Protein AF-A0A2R6FKZ3-F1 (afdb_monomer_lite)

Radius of gyration: 14.24 Å; chains: 1; bounding box: 32×10×42 Å

Sequence (60 aa):
MTRLDDSAKRRVIALLALAIAALVGRAVAGSAGAPPIVARALYLLALGSLVATVLVVATE

Structure (mmCIF, N/CA/C/O backbone):
data_AF-A0A2R6FKZ3-F1
#
_entry.id   AF-A0A2R6FKZ3-F1
#
loop_
_atom_site.group_PDB
_atom_site.id
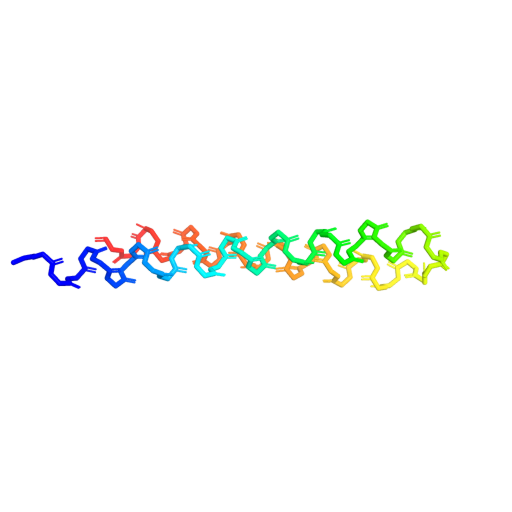_atom_site.type_symbol
_atom_site.label_atom_id
_atom_site.label_alt_id
_atom_site.label_comp_id
_atom_site.label_asym_id
_atom_site.label_entity_id
_atom_site.label_seq_id
_atom_site.pdbx_PDB_ins_code
_atom_site.Cartn_x
_atom_site.Cartn_y
_atom_site.Cartn_z
_atom_site.occupancy
_atom_site.B_iso_or_equiv
_atom_site.auth_seq_id
_atom_site.auth_comp_id
_atom_site.auth_asym_id
_atom_site.auth_atom_id
_atom_site.pdbx_PDB_model_num
ATOM 1 N N . MET A 1 1 ? -13.127 2.021 27.289 1.00 50.97 1 MET A N 1
ATOM 2 C CA . MET A 1 1 ? -13.320 2.311 25.851 1.00 50.97 1 MET A CA 1
ATOM 3 C C . MET A 1 1 ? -12.047 2.775 25.136 1.00 50.97 1 MET A C 1
ATOM 5 O O . MET A 1 1 ? -12.044 2.753 23.926 1.00 50.97 1 MET A O 1
ATOM 9 N N . THR A 1 2 ? -10.929 3.056 25.816 1.00 57.91 2 THR A N 1
ATOM 10 C CA . THR A 1 2 ? -9.713 3.638 25.201 1.00 57.91 2 THR A CA 1
ATOM 11 C C . THR A 1 2 ? -8.810 2.684 24.401 1.00 57.91 2 THR A C 1
ATOM 13 O O . THR A 1 2 ? -8.005 3.139 23.599 1.00 57.91 2 THR A O 1
ATOM 16 N N . ARG A 1 3 ? -8.897 1.359 24.603 1.00 56.78 3 ARG A N 1
ATOM 17 C CA . ARG A 1 3 ? -7.987 0.394 23.944 1.00 56.78 3 ARG A CA 1
ATOM 18 C C . ARG A 1 3 ? -8.313 0.113 22.473 1.00 56.78 3 ARG A C 1
ATOM 20 O O . ARG A 1 3 ? -7.409 -0.256 21.730 1.00 56.78 3 ARG A O 1
ATOM 27 N N . LEU A 1 4 ? -9.580 0.235 22.073 1.00 59.28 4 LEU A N 1
ATOM 28 C CA . LEU A 1 4 ? -9.990 0.014 20.680 1.00 59.28 4 LEU A CA 1
ATOM 29 C C . LEU A 1 4 ? -9.531 1.187 19.802 1.00 59.28 4 LEU A C 1
ATOM 31 O O . LEU A 1 4 ? -8.885 0.953 18.783 1.00 59.28 4 LEU A O 1
ATOM 35 N N . ASP A 1 5 ? -9.699 2.421 20.289 1.00 61.88 5 ASP A N 1
ATOM 36 C CA . ASP A 1 5 ? -9.236 3.645 19.619 1.00 61.88 5 ASP A CA 1
ATOM 37 C C . ASP A 1 5 ? -7.727 3.637 19.319 1.00 61.88 5 ASP A C 1
ATOM 39 O O . ASP A 1 5 ? -7.292 4.061 18.246 1.00 61.88 5 ASP A O 1
ATOM 43 N N . ASP A 1 6 ? -6.908 3.130 20.247 1.00 73.94 6 ASP A N 1
ATOM 44 C CA . ASP A 1 6 ? -5.455 3.029 20.052 1.00 73.94 6 ASP A CA 1
ATOM 45 C C . ASP A 1 6 ? -5.078 2.003 18.971 1.00 73.94 6 ASP A C 1
ATOM 47 O O . ASP A 1 6 ? -4.142 2.218 18.195 1.00 73.94 6 ASP A O 1
ATOM 51 N N . SER A 1 7 ? -5.819 0.894 18.886 1.00 76.12 7 SER A N 1
ATOM 52 C CA . SER A 1 7 ? -5.606 -0.148 17.874 1.00 76.12 7 SER A CA 1
ATOM 53 C C . SER A 1 7 ? -6.003 0.340 16.477 1.00 76.12 7 SER A C 1
ATOM 55 O O . SER A 1 7 ? -5.240 0.166 15.520 1.00 76.12 7 SER A O 1
ATOM 57 N N . ALA A 1 8 ? -7.151 1.018 16.369 1.00 75.50 8 ALA A N 1
ATOM 58 C CA . ALA A 1 8 ? -7.635 1.621 15.131 1.00 75.50 8 ALA A CA 1
ATOM 59 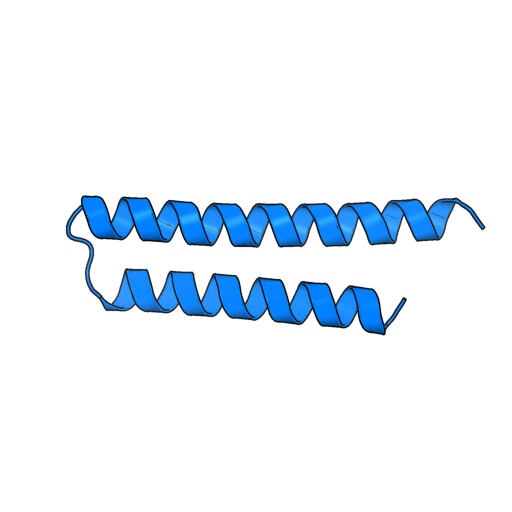C C . ALA A 1 8 ? -6.657 2.683 14.609 1.00 75.50 8 ALA A C 1
ATOM 61 O O . ALA A 1 8 ? -6.205 2.609 13.462 1.00 75.50 8 ALA A O 1
ATOM 62 N N . LYS A 1 9 ? -6.213 3.606 15.476 1.00 76.62 9 LYS A N 1
ATOM 63 C CA . LYS A 1 9 ? -5.195 4.611 15.126 1.00 76.62 9 LYS A CA 1
ATOM 64 C C . LYS A 1 9 ? -3.892 3.975 14.652 1.00 76.62 9 LYS A C 1
ATOM 66 O O . LYS A 1 9 ? -3.348 4.398 13.634 1.00 76.62 9 LYS A O 1
ATOM 71 N N . ARG A 1 10 ? -3.396 2.935 15.334 1.00 80.12 10 ARG A N 1
ATOM 72 C CA . ARG A 1 10 ? -2.177 2.219 14.911 1.00 80.12 10 ARG A CA 1
ATOM 73 C C . ARG A 1 10 ? -2.320 1.573 13.537 1.00 80.12 10 ARG A C 1
ATOM 75 O O . ARG A 1 10 ? -1.378 1.644 12.750 1.00 80.12 10 ARG A O 1
ATOM 82 N N . ARG A 1 11 ? -3.473 0.966 13.235 1.00 77.56 11 ARG A N 1
ATOM 83 C CA . ARG A 1 11 ? -3.754 0.373 11.915 1.00 77.56 11 ARG A CA 1
ATOM 84 C C . ARG A 1 11 ? -3.767 1.429 10.818 1.00 77.56 11 ARG A C 1
ATOM 86 O O . ARG A 1 11 ? -3.110 1.238 9.800 1.00 77.56 11 ARG A O 1
ATOM 93 N N . VAL A 1 12 ? -4.439 2.556 11.051 1.00 79.94 12 VAL A N 1
ATOM 94 C CA . VAL A 1 12 ? -4.477 3.676 10.100 1.00 79.94 12 VAL A CA 1
ATOM 95 C C . VAL A 1 12 ? -3.072 4.219 9.844 1.00 79.94 12 VAL A C 1
ATOM 97 O O . VAL A 1 12 ? -2.678 4.364 8.691 1.00 79.94 12 VAL A O 1
ATOM 100 N N .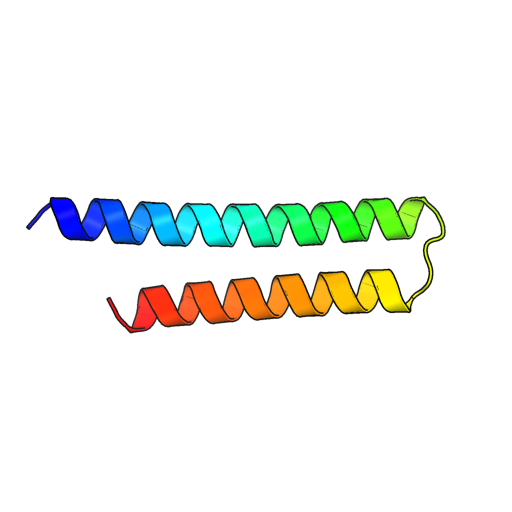 ILE A 1 13 ? -2.275 4.444 10.893 1.00 82.19 13 ILE A N 1
ATOM 101 C CA . ILE A 1 13 ? -0.890 4.925 10.759 1.00 82.19 13 ILE A CA 1
ATOM 102 C C . ILE A 1 13 ? -0.029 3.925 9.974 1.00 82.19 13 ILE A C 1
ATOM 104 O O . ILE A 1 13 ? 0.736 4.336 9.104 1.00 82.19 13 ILE A O 1
ATOM 108 N N . ALA A 1 14 ? -0.160 2.622 10.240 1.00 78.06 14 ALA A N 1
ATOM 109 C CA . ALA A 1 14 ? 0.592 1.590 9.529 1.00 78.06 14 ALA A CA 1
ATOM 110 C C . ALA A 1 14 ? 0.239 1.540 8.031 1.00 78.06 14 ALA A C 1
ATOM 112 O O . ALA A 1 14 ? 1.136 1.472 7.190 1.00 78.06 14 ALA A O 1
ATOM 113 N N . LEU A 1 15 ? -1.050 1.625 7.686 1.00 75.44 15 LEU A N 1
ATOM 114 C CA . LEU A 1 15 ? -1.511 1.650 6.294 1.00 75.44 15 LEU A CA 1
ATOM 115 C C . LEU A 1 15 ? -1.098 2.937 5.568 1.00 75.44 15 LEU A C 1
ATOM 117 O O . LEU A 1 15 ? -0.731 2.894 4.390 1.00 75.44 15 LEU A O 1
ATOM 121 N N . LEU A 1 16 ? -1.095 4.070 6.273 1.00 78.62 16 LEU A N 1
ATOM 122 C CA . LEU A 1 16 ? -0.615 5.342 5.741 1.00 78.62 16 LEU A CA 1
ATOM 123 C C . LEU A 1 16 ? 0.893 5.288 5.461 1.00 78.62 16 LEU A C 1
ATOM 125 O O . LEU A 1 16 ? 1.336 5.666 4.379 1.00 78.62 16 LEU A O 1
ATOM 129 N N . ALA A 1 17 ? 1.679 4.764 6.405 1.00 80.88 17 ALA A N 1
ATOM 130 C CA . ALA A 1 17 ? 3.118 4.583 6.241 1.00 80.88 17 ALA A CA 1
ATOM 131 C C . ALA A 1 17 ? 3.440 3.660 5.055 1.00 80.88 17 ALA A C 1
ATOM 133 O O . ALA A 1 17 ? 4.335 3.964 4.266 1.00 80.88 17 ALA A O 1
ATOM 134 N N . LEU A 1 18 ? 2.673 2.578 4.878 1.00 79.75 18 LEU A N 1
ATOM 135 C CA . LEU A 1 18 ? 2.808 1.672 3.736 1.00 79.75 18 LEU A CA 1
ATOM 136 C C . LEU A 1 18 ? 2.487 2.372 2.405 1.00 79.75 18 LEU A C 1
ATOM 138 O O . LEU A 1 18 ? 3.231 2.222 1.436 1.00 79.75 18 LEU A O 1
ATOM 142 N N . ALA A 1 19 ? 1.417 3.172 2.359 1.00 74.81 19 ALA A N 1
ATOM 143 C CA . ALA A 1 19 ? 1.041 3.937 1.170 1.00 74.81 19 ALA A CA 1
ATOM 144 C C . ALA A 1 19 ? 2.121 4.961 0.784 1.00 74.81 19 ALA A C 1
ATOM 146 O O . ALA A 1 19 ? 2.483 5.071 -0.389 1.00 74.81 19 ALA A O 1
ATOM 147 N N . ILE A 1 20 ? 2.682 5.667 1.771 1.00 81.25 20 ILE A N 1
ATOM 148 C CA . ILE A 1 20 ? 3.787 6.609 1.563 1.00 81.25 20 ILE A CA 1
ATOM 149 C C . ILE A 1 20 ? 5.028 5.864 1.060 1.00 81.25 20 ILE A C 1
ATOM 151 O O . ILE A 1 20 ? 5.615 6.280 0.065 1.00 81.25 20 ILE A O 1
ATOM 155 N N . ALA A 1 21 ? 5.399 4.738 1.678 1.00 77.81 21 ALA A N 1
ATOM 156 C CA . ALA A 1 21 ? 6.534 3.925 1.240 1.00 77.81 21 ALA A CA 1
ATOM 157 C C . ALA A 1 21 ? 6.372 3.433 -0.209 1.00 77.81 21 ALA A C 1
ATOM 159 O O . ALA A 1 21 ? 7.326 3.483 -0.986 1.00 77.81 21 ALA A O 1
ATOM 160 N N . ALA A 1 22 ? 5.162 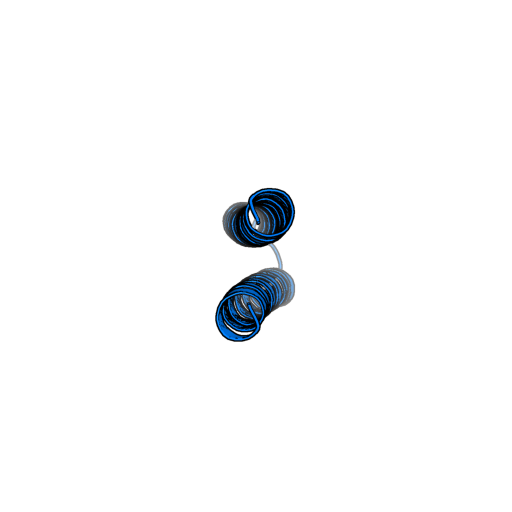3.031 -0.608 1.00 76.44 22 ALA A N 1
ATOM 161 C CA . ALA A 1 22 ? 4.853 2.645 -1.984 1.00 76.44 22 ALA A CA 1
ATOM 162 C C . ALA A 1 22 ? 4.979 3.824 -2.968 1.00 76.44 22 ALA A C 1
ATOM 164 O O . ALA A 1 22 ? 5.532 3.662 -4.059 1.00 76.44 22 ALA A O 1
ATOM 165 N N . LEU A 1 23 ? 4.523 5.024 -2.583 1.00 74.25 23 LEU A N 1
ATOM 166 C CA . LEU A 1 23 ? 4.692 6.244 -3.382 1.00 74.25 23 LEU A CA 1
ATOM 167 C C . LEU A 1 23 ? 6.164 6.643 -3.528 1.00 74.25 23 LEU A C 1
ATOM 169 O O . LEU A 1 23 ? 6.599 6.965 -4.633 1.00 74.25 23 LEU A O 1
ATOM 173 N N . VAL A 1 24 ? 6.933 6.597 -2.438 1.00 81.00 24 VAL A N 1
ATOM 174 C CA . VAL A 1 24 ? 8.375 6.880 -2.450 1.00 81.00 24 VAL A CA 1
ATOM 175 C C . VAL A 1 24 ? 9.095 5.861 -3.326 1.00 81.00 24 V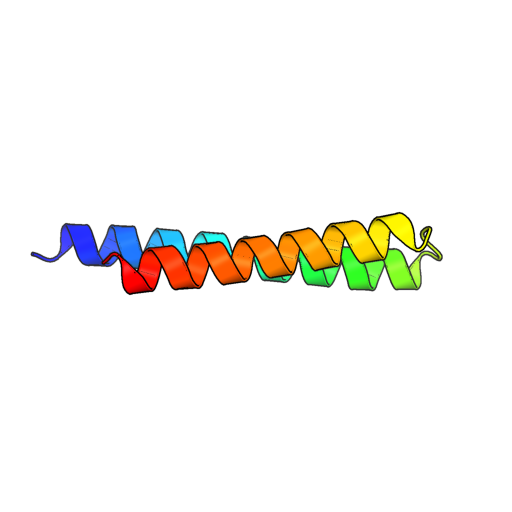AL A C 1
ATOM 177 O O . VAL A 1 24 ? 9.853 6.249 -4.209 1.00 81.00 24 VAL A O 1
ATOM 180 N N . GLY A 1 25 ? 8.785 4.570 -3.176 1.00 73.31 25 GLY A N 1
ATOM 181 C CA . GLY A 1 25 ? 9.302 3.515 -4.046 1.00 73.31 25 GLY A CA 1
ATOM 182 C C . GLY A 1 25 ? 8.998 3.780 -5.521 1.00 73.31 25 GLY A C 1
ATOM 183 O O . GLY A 1 25 ? 9.860 3.570 -6.369 1.00 73.31 25 GLY A O 1
ATOM 184 N N . ARG A 1 26 ? 7.809 4.311 -5.842 1.00 75.81 26 ARG A N 1
ATOM 185 C CA . ARG A 1 26 ? 7.443 4.686 -7.216 1.00 75.81 26 ARG A CA 1
ATOM 186 C C . ARG A 1 26 ? 8.259 5.871 -7.720 1.00 75.81 26 ARG A C 1
ATOM 188 O O . ARG A 1 26 ? 8.701 5.840 -8.864 1.00 75.81 26 ARG A O 1
ATOM 195 N N . ALA A 1 27 ? 8.440 6.904 -6.901 1.00 72.75 27 ALA A N 1
ATOM 196 C CA . ALA A 1 27 ? 9.241 8.072 -7.257 1.00 72.75 27 ALA A CA 1
ATOM 197 C C . ALA A 1 27 ? 10.703 7.676 -7.526 1.00 72.75 27 ALA A C 1
ATOM 199 O O . ALA A 1 27 ? 11.267 8.057 -8.551 1.00 72.75 27 ALA A O 1
ATOM 200 N N . VAL A 1 28 ? 11.269 6.820 -6.668 1.00 78.69 28 VAL A N 1
ATOM 201 C CA . VAL A 1 28 ? 12.619 6.266 -6.831 1.00 78.69 28 VAL A CA 1
ATOM 202 C C . VAL A 1 28 ? 12.704 5.389 -8.084 1.00 78.69 28 VAL A C 1
ATOM 204 O O . VAL A 1 28 ? 13.606 5.572 -8.898 1.00 78.69 28 VAL A O 1
ATOM 207 N N . ALA A 1 29 ? 11.731 4.502 -8.307 1.00 75.25 29 ALA A N 1
ATOM 208 C CA . ALA A 1 29 ? 11.659 3.675 -9.511 1.00 75.25 29 ALA A CA 1
ATOM 209 C C . ALA A 1 29 ? 11.587 4.531 -10.791 1.00 75.25 29 ALA A C 1
ATOM 211 O O . ALA A 1 29 ? 12.288 4.249 -11.759 1.00 75.25 29 ALA A O 1
ATOM 212 N N . GLY A 1 30 ? 10.809 5.617 -10.780 1.00 68.94 30 GLY A N 1
ATOM 213 C CA . GLY A 1 30 ? 10.758 6.587 -11.875 1.00 68.94 30 GLY A CA 1
ATOM 214 C C . GLY A 1 30 ? 12.106 7.265 -12.131 1.00 68.94 30 GLY A C 1
ATOM 215 O O . GLY A 1 30 ? 12.523 7.366 -13.281 1.00 68.94 30 GLY A O 1
ATOM 216 N N . SER A 1 31 ? 12.822 7.662 -11.073 1.00 72.62 31 SER A N 1
ATOM 217 C CA . SER A 1 31 ? 14.159 8.266 -11.199 1.00 72.62 31 SER A CA 1
ATOM 218 C C . SER A 1 31 ? 15.246 7.290 -11.664 1.00 72.62 31 SER A C 1
ATOM 220 O O . SER A 1 31 ? 16.206 7.708 -12.300 1.00 72.62 31 SER A O 1
ATOM 222 N N . ALA A 1 32 ? 15.081 5.992 -11.401 1.00 75.94 32 ALA A N 1
ATOM 223 C CA . ALA A 1 32 ? 16.020 4.944 -11.797 1.00 75.94 32 ALA A CA 1
ATOM 224 C C . ALA A 1 32 ? 15.767 4.386 -13.214 1.00 75.94 32 ALA A C 1
ATOM 226 O O . ALA A 1 32 ? 16.435 3.438 -13.622 1.00 75.94 32 ALA A O 1
ATOM 227 N N . GLY A 1 33 ? 14.793 4.926 -13.960 1.00 73.00 33 GLY A N 1
ATOM 228 C CA . GLY A 1 33 ? 14.417 4.410 -15.283 1.00 73.00 33 GLY A CA 1
ATOM 229 C C . GLY A 1 33 ? 13.713 3.050 -15.233 1.00 73.00 33 GLY A C 1
ATOM 230 O O . GLY A 1 33 ? 13.788 2.275 -16.186 1.00 73.00 33 GLY A O 1
ATOM 231 N N . ALA A 1 34 ? 13.051 2.729 -14.118 1.00 72.31 34 ALA A N 1
ATOM 232 C CA . ALA A 1 34 ? 12.391 1.444 -13.935 1.00 72.31 34 ALA A CA 1
ATOM 233 C C . ALA A 1 34 ? 11.242 1.233 -14.941 1.00 72.31 34 ALA A C 1
ATOM 235 O O . ALA A 1 34 ? 10.566 2.188 -15.340 1.00 72.31 34 ALA A O 1
ATOM 236 N N . PRO A 1 35 ? 10.957 -0.030 -15.310 1.00 77.06 35 PRO A N 1
ATOM 237 C CA . PRO A 1 35 ? 9.907 -0.340 -16.265 1.00 77.06 35 PRO A CA 1
ATOM 238 C C . PRO A 1 35 ? 8.528 0.168 -15.801 1.00 77.06 35 PRO A C 1
ATOM 240 O O . PRO A 1 35 ? 8.203 0.094 -14.610 1.00 77.06 35 PRO A O 1
ATOM 243 N N . PRO A 1 36 ? 7.658 0.606 -16.732 1.00 74.56 36 PRO A N 1
ATOM 244 C CA . PRO A 1 36 ? 6.357 1.209 -16.416 1.00 74.56 36 PRO A CA 1
ATOM 245 C C . PRO A 1 36 ? 5.424 0.272 -15.630 1.00 74.56 36 PRO A C 1
ATOM 247 O O . PRO A 1 36 ? 4.553 0.736 -14.893 1.00 74.56 36 PRO A O 1
ATOM 250 N N . ILE A 1 37 ? 5.636 -1.045 -15.730 1.00 79.31 37 ILE A N 1
ATOM 251 C CA . ILE A 1 37 ? 4.955 -2.065 -14.921 1.00 79.31 37 ILE A CA 1
ATOM 252 C C . ILE A 1 37 ? 5.222 -1.882 -13.423 1.00 79.31 37 ILE A C 1
ATOM 254 O O . ILE A 1 37 ? 4.287 -1.979 -12.633 1.00 79.31 37 ILE A O 1
ATOM 258 N N . VAL A 1 38 ? 6.457 -1.560 -13.025 1.00 75.31 38 VAL A N 1
ATOM 259 C CA . VAL A 1 38 ? 6.834 -1.380 -11.612 1.00 75.31 38 VAL A CA 1
ATOM 260 C C . VAL A 1 38 ? 6.160 -0.133 -11.048 1.00 75.31 38 VAL A C 1
ATOM 262 O O . VAL A 1 38 ? 5.542 -0.180 -9.986 1.00 75.31 38 VAL A O 1
ATOM 265 N N . ALA A 1 39 ? 6.182 0.968 -11.803 1.00 72.69 39 ALA A N 1
ATOM 266 C CA . ALA A 1 39 ? 5.498 2.196 -11.414 1.00 72.69 39 ALA A CA 1
ATOM 267 C C . ALA A 1 39 ? 3.974 2.006 -11.296 1.00 72.69 39 ALA A C 1
ATOM 269 O O . ALA A 1 39 ? 3.350 2.568 -10.393 1.00 72.69 39 ALA A O 1
ATOM 270 N N . ARG A 1 40 ? 3.372 1.199 -12.182 1.00 78.38 40 ARG A N 1
ATOM 271 C CA . ARG A 1 40 ? 1.941 0.866 -12.151 1.00 78.38 40 ARG A CA 1
ATOM 272 C C . ARG A 1 40 ? 1.587 -0.052 -10.982 1.00 78.38 40 ARG A C 1
ATOM 274 O O . ARG A 1 40 ? 0.583 0.195 -10.321 1.00 78.38 40 ARG A O 1
ATOM 281 N N . ALA A 1 41 ? 2.412 -1.057 -10.694 1.00 77.25 41 ALA A N 1
ATOM 282 C CA . ALA A 1 41 ? 2.227 -1.955 -9.556 1.00 77.25 41 ALA A CA 1
ATOM 283 C C . ALA A 1 41 ? 2.290 -1.196 -8.223 1.00 77.25 41 ALA A C 1
ATOM 285 O O . ALA A 1 41 ? 1.402 -1.352 -7.390 1.00 77.25 41 ALA A O 1
ATOM 286 N N . LEU A 1 42 ? 3.270 -0.303 -8.053 1.00 75.81 42 LEU A N 1
ATOM 287 C CA . LEU A 1 42 ? 3.396 0.532 -6.853 1.00 75.81 42 LEU A CA 1
ATOM 288 C C . LEU A 1 42 ? 2.228 1.512 -6.698 1.00 75.81 42 LEU A C 1
ATOM 290 O O . LEU A 1 42 ? 1.773 1.758 -5.583 1.00 75.81 42 LEU A O 1
ATOM 294 N N . TYR A 1 43 ? 1.696 2.032 -7.807 1.00 76.19 43 TYR A N 1
ATOM 295 C CA . TYR A 1 43 ? 0.498 2.868 -7.770 1.00 76.19 43 TYR A CA 1
ATOM 296 C C . TYR A 1 43 ? -0.750 2.084 -7.356 1.00 76.19 43 TYR A C 1
ATOM 298 O O . TYR A 1 43 ? -1.496 2.551 -6.502 1.00 76.19 43 TYR A O 1
ATOM 306 N N . LEU A 1 44 ? -0.957 0.885 -7.912 1.00 79.38 44 LEU A N 1
ATOM 307 C CA . LEU A 1 44 ? -2.056 -0.001 -7.514 1.00 79.38 44 LEU A CA 1
ATOM 308 C C . LEU A 1 44 ? -1.944 -0.422 -6.045 1.00 79.38 44 LEU A C 1
ATOM 310 O O . LEU A 1 44 ? -2.955 -0.460 -5.350 1.00 79.38 44 LEU A O 1
ATOM 314 N N . LEU A 1 45 ? -0.725 -0.675 -5.559 1.00 76.69 45 LEU A N 1
ATOM 315 C CA . LEU A 1 45 ? -0.466 -0.980 -4.153 1.00 76.69 45 LEU A CA 1
ATOM 316 C C . LEU A 1 45 ? -0.837 0.205 -3.247 1.00 76.69 45 LEU A C 1
ATOM 318 O O . LEU A 1 45 ? -1.526 0.020 -2.246 1.00 76.69 45 LEU A O 1
ATOM 322 N N . ALA A 1 46 ? -0.435 1.425 -3.618 1.00 75.00 46 ALA A N 1
ATOM 323 C CA . ALA A 1 46 ? -0.796 2.638 -2.889 1.00 75.00 46 ALA A CA 1
ATOM 324 C C . ALA A 1 46 ? -2.318 2.854 -2.863 1.00 75.00 46 ALA A C 1
ATOM 326 O O . ALA A 1 46 ? -2.873 3.139 -1.805 1.00 75.00 46 ALA A O 1
ATOM 327 N N . LEU A 1 47 ? -2.995 2.654 -4.000 1.00 80.06 47 LEU A N 1
ATOM 328 C CA . LEU A 1 47 ? -4.454 2.736 -4.122 1.00 80.06 47 LEU A CA 1
ATOM 329 C C . LEU A 1 47 ? -5.153 1.699 -3.236 1.00 80.06 47 LEU A C 1
ATOM 331 O O . LEU A 1 47 ? -6.055 2.053 -2.483 1.00 80.06 47 LEU A O 1
ATOM 335 N N . GLY A 1 48 ? -4.697 0.444 -3.267 1.00 78.12 48 GLY A N 1
ATOM 336 C CA . GLY A 1 48 ? -5.214 -0.623 -2.411 1.00 78.12 48 GLY A CA 1
ATOM 337 C C . GLY A 1 48 ? -5.017 -0.332 -0.922 1.00 78.12 48 GLY A C 1
ATOM 338 O O . GLY A 1 48 ? -5.940 -0.525 -0.137 1.00 78.12 48 GLY A O 1
ATOM 339 N N . SER A 1 49 ? -3.857 0.210 -0.537 1.00 77.81 49 SER A N 1
ATOM 340 C CA . SER A 1 49 ? -3.580 0.624 0.845 1.00 77.81 49 SER A CA 1
ATOM 341 C C . SER A 1 49 ? -4.498 1.765 1.297 1.00 77.81 49 SER A C 1
ATOM 343 O O . SER A 1 49 ? -4.997 1.759 2.422 1.00 77.81 49 SER A O 1
ATOM 345 N N . LEU A 1 50 ? -4.781 2.724 0.412 1.00 75.50 50 LEU A N 1
ATOM 346 C CA . LEU A 1 50 ? -5.698 3.835 0.678 1.00 75.50 50 LEU A CA 1
ATOM 347 C C . LEU A 1 50 ? -7.137 3.340 0.862 1.00 75.50 50 LEU A C 1
ATOM 349 O O . LEU A 1 50 ? -7.788 3.702 1.838 1.00 75.50 50 LEU A O 1
ATOM 353 N N . VAL A 1 51 ? -7.601 2.450 -0.020 1.00 85.31 51 VAL A N 1
ATOM 354 C CA . VAL A 1 51 ? -8.924 1.816 0.090 1.00 85.31 51 VAL A CA 1
ATOM 355 C C . VAL A 1 51 ? -9.034 1.005 1.379 1.00 85.31 51 VAL A C 1
ATOM 357 O O . VAL A 1 51 ? -10.019 1.153 2.093 1.00 85.31 51 VAL A O 1
ATOM 360 N N . ALA A 1 52 ? -8.016 0.213 1.730 1.00 74.81 52 ALA A N 1
ATOM 361 C CA . ALA A 1 52 ? -7.990 -0.534 2.988 1.00 74.81 52 ALA A CA 1
ATOM 362 C C . ALA A 1 52 ? -8.029 0.396 4.212 1.00 74.81 52 ALA A C 1
ATOM 364 O O . ALA A 1 52 ? -8.714 0.094 5.185 1.00 74.81 52 ALA A O 1
ATOM 365 N N . THR A 1 53 ? -7.353 1.549 4.148 1.00 75.12 53 THR A N 1
ATOM 366 C CA . THR A 1 53 ? -7.391 2.563 5.215 1.00 75.12 53 THR A CA 1
ATOM 367 C C . THR A 1 53 ? -8.803 3.115 5.393 1.00 75.12 53 THR A C 1
ATOM 369 O O . THR A 1 53 ? -9.300 3.158 6.514 1.00 75.12 53 THR A O 1
ATOM 372 N N . VAL A 1 54 ? -9.470 3.489 4.296 1.00 77.25 54 VAL A N 1
ATOM 373 C CA . VAL A 1 54 ? -10.858 3.975 4.324 1.00 77.25 54 VAL A CA 1
ATOM 374 C C . VAL A 1 54 ? -11.803 2.897 4.848 1.00 77.25 54 VAL A C 1
ATOM 376 O O . VAL A 1 54 ? -12.675 3.207 5.649 1.00 77.25 54 VAL A O 1
ATOM 379 N N . LEU A 1 55 ? -11.613 1.638 4.443 1.00 79.44 55 LEU A N 1
ATOM 380 C CA . LEU A 1 55 ? -12.451 0.528 4.891 1.00 79.44 55 LEU A CA 1
ATOM 381 C C . LEU A 1 55 ? -12.347 0.331 6.402 1.00 79.44 55 LEU A C 1
ATOM 383 O O . LEU A 1 55 ? -13.375 0.257 7.056 1.00 79.44 55 LEU A O 1
ATOM 387 N N . VAL A 1 56 ? -11.126 0.327 6.950 1.00 78.69 56 VAL A N 1
ATOM 388 C CA . VAL A 1 56 ? -10.899 0.225 8.399 1.00 78.69 56 VAL A CA 1
ATOM 389 C C . VAL A 1 56 ? -11.579 1.376 9.138 1.00 78.69 56 VAL A C 1
ATOM 391 O O . VAL A 1 56 ? -12.272 1.127 10.113 1.00 78.69 56 VAL A O 1
ATOM 394 N N . VAL A 1 57 ? -11.437 2.613 8.653 1.00 73.75 57 VAL A N 1
ATOM 395 C CA . VAL A 1 57 ? -12.086 3.790 9.258 1.00 73.75 57 VAL A CA 1
ATOM 396 C C . VAL A 1 57 ? -13.612 3.735 9.152 1.00 73.75 57 VAL A C 1
ATOM 398 O O . VAL A 1 57 ? -14.287 4.218 10.045 1.00 73.75 57 VAL A O 1
ATOM 401 N N . ALA A 1 58 ? -14.165 3.177 8.075 1.00 71.44 58 ALA A N 1
ATOM 402 C CA . ALA A 1 58 ? -15.611 3.057 7.890 1.00 71.44 58 ALA A CA 1
ATOM 403 C C . ALA A 1 58 ? -16.234 1.893 8.682 1.00 71.44 58 ALA A C 1
ATOM 405 O O . ALA A 1 58 ? -17.445 1.882 8.891 1.00 71.44 58 ALA A O 1
ATOM 406 N N . THR A 1 59 ? -15.433 0.891 9.059 1.00 74.94 59 THR A N 1
ATOM 407 C CA . THR A 1 59 ? -15.879 -0.270 9.848 1.00 74.94 59 THR A CA 1
ATOM 408 C C . THR A 1 59 ? -15.717 -0.102 11.358 1.00 74.94 59 THR A C 1
ATOM 410 O O . THR A 1 59 ? -16.272 -0.912 12.098 1.00 74.94 59 THR A O 1
ATOM 413 N N . GLU A 1 60 ? -14.940 0.887 11.800 1.00 58.19 60 GLU A N 1
ATOM 414 C CA . GLU A 1 60 ? -14.786 1.280 13.211 1.00 58.19 60 GLU A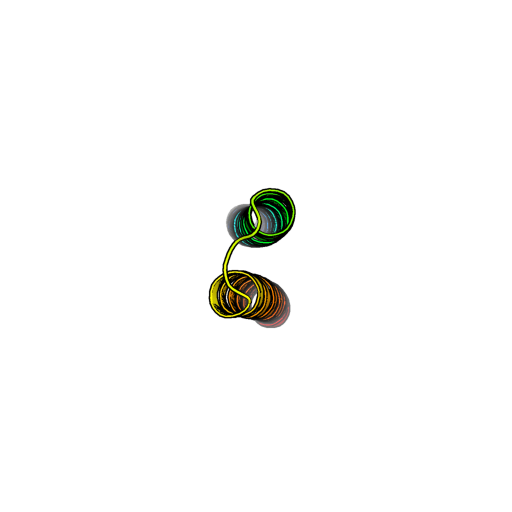 CA 1
ATOM 415 C C . GLU A 1 60 ? -15.784 2.398 13.554 1.00 58.19 60 GLU A C 1
ATOM 417 O O . GLU A 1 60 ? -16.357 2.345 14.666 1.00 58.19 60 GLU A O 1
#

pLDDT: mean 74.73, std 6.49, range [50.97, 85.31]

Foldseek 3Di:
DPPVVVVLVVLLVVLVVLLVVLVVQLVVCVVVVHDVVSNVVSVVSSVVSVVVSVVSVVVD

Secondary structure (DSSP, 8-state):
-HHHHHHHHHHHHHHHHHHHHHHHHHHHHHHTT--HHHHHHHHHHHHHHHHHHHHHHHH-